Protein AF-A0A0R1H8A8-F1 (afdb_monomer_lite)

pLDDT: mean 90.73, std 5.33, range [53.62, 96.31]

Structure (mmCIF, N/CA/C/O backbone):
data_AF-A0A0R1H8A8-F1
#
_entry.id   AF-A0A0R1H8A8-F1
#
loop_
_atom_site.group_PDB
_atom_site.id
_atom_site.type_symbol
_atom_site.label_atom_id
_atom_site.label_alt_id
_atom_site.label_comp_id
_atom_site.label_asym_id
_atom_site.label_entity_id
_atom_site.label_seq_id
_atom_site.pdbx_PDB_ins_code
_atom_site.Cartn_x
_atom_site.Cartn_y
_atom_site.Cartn_z
_atom_site.occupancy
_atom_site.B_iso_or_equiv
_atom_site.auth_seq_id
_atom_site.auth_comp_id
_atom_site.auth_asym_id
_atom_site.auth_atom_id
_atom_site.pdbx_PDB_model_num
ATOM 1 N N . MET A 1 1 ? 13.473 11.401 -9.249 1.00 53.62 1 MET A N 1
ATOM 2 C CA . MET A 1 1 ? 14.025 11.407 -10.622 1.00 53.62 1 MET A CA 1
ATOM 3 C C . MET A 1 1 ? 13.082 10.612 -11.511 1.00 53.62 1 MET A C 1
ATOM 5 O O . MET A 1 1 ? 12.566 9.609 -11.024 1.00 53.62 1 MET A O 1
ATOM 9 N N . PRO A 1 2 ? 12.795 11.043 -12.748 1.00 72.94 2 PRO A N 1
ATOM 10 C CA . PRO A 1 2 ? 12.053 10.206 -13.685 1.00 72.94 2 PRO A CA 1
ATOM 11 C C . PRO A 1 2 ? 12.884 8.962 -14.028 1.00 72.94 2 PRO A C 1
ATOM 13 O O . PRO A 1 2 ? 14.109 9.036 -14.101 1.00 72.94 2 PRO A O 1
ATOM 16 N N . LEU A 1 3 ? 12.215 7.823 -14.200 1.00 79.00 3 LEU A N 1
ATOM 17 C CA . LEU A 1 3 ? 12.860 6.603 -14.682 1.00 79.00 3 LEU A CA 1
ATOM 18 C C . LEU A 1 3 ? 13.014 6.726 -16.194 1.00 79.00 3 LEU A C 1
ATOM 20 O O . LEU A 1 3 ? 12.111 7.235 -16.861 1.00 79.00 3 LEU A O 1
ATOM 24 N N . GLU A 1 4 ? 14.122 6.239 -16.746 1.00 89.38 4 GLU A N 1
ATOM 25 C CA . GLU A 1 4 ? 14.231 6.124 -18.198 1.00 89.38 4 GLU A CA 1
ATOM 26 C C . GLU A 1 4 ? 13.152 5.161 -18.730 1.00 89.38 4 GLU A C 1
ATOM 28 O O . GLU A 1 4 ? 12.837 4.169 -18.061 1.00 89.38 4 GLU A O 1
ATOM 33 N N . PRO A 1 5 ? 12.594 5.389 -19.935 1.00 87.06 5 PRO A N 1
ATOM 34 C CA . PRO A 1 5 ? 11.491 4.578 -20.460 1.00 87.06 5 PRO A CA 1
ATOM 35 C C . PRO A 1 5 ? 11.780 3.070 -20.479 1.00 87.06 5 PRO A C 1
ATOM 37 O O . PRO A 1 5 ? 10.913 2.264 -20.144 1.00 87.06 5 PRO A O 1
ATOM 40 N N . GLN A 1 6 ? 13.018 2.685 -20.806 1.00 88.50 6 GLN A N 1
ATOM 41 C CA . GLN A 1 6 ? 13.448 1.283 -20.831 1.00 88.50 6 GLN A CA 1
ATOM 42 C C . GLN A 1 6 ? 13.461 0.658 -19.427 1.00 88.50 6 GLN A C 1
ATOM 44 O O . GLN A 1 6 ? 13.040 -0.487 -19.247 1.00 88.50 6 GLN A O 1
ATOM 49 N N . GLN A 1 7 ? 13.890 1.422 -18.416 1.00 88.56 7 GLN A N 1
ATOM 50 C CA . GLN A 1 7 ? 13.885 0.981 -17.021 1.00 88.56 7 GLN A CA 1
ATOM 51 C C . GLN A 1 7 ? 12.451 0.808 -16.511 1.00 88.56 7 GLN A C 1
ATOM 53 O O . GLN A 1 7 ? 12.119 -0.230 -15.943 1.00 88.56 7 GLN A O 1
ATOM 58 N N . MET A 1 8 ? 11.573 1.779 -16.787 1.00 92.06 8 MET A N 1
ATOM 59 C CA . MET A 1 8 ? 10.151 1.696 -16.442 1.00 92.06 8 MET A CA 1
ATOM 60 C C . MET A 1 8 ? 9.490 0.463 -17.066 1.00 92.06 8 MET A C 1
ATOM 62 O O . MET A 1 8 ? 8.766 -0.267 -16.391 1.00 92.06 8 MET A O 1
ATOM 66 N N . GLN A 1 9 ? 9.747 0.200 -18.347 1.00 91.12 9 GLN A N 1
ATOM 67 C CA . GLN A 1 9 ? 9.178 -0.957 -19.031 1.00 91.12 9 GLN A CA 1
ATOM 68 C C . GLN A 1 9 ? 9.673 -2.280 -18.435 1.00 91.12 9 GLN A C 1
ATOM 70 O O . GLN A 1 9 ? 8.874 -3.194 -18.231 1.00 91.12 9 GLN A O 1
ATOM 75 N N . SER A 1 10 ? 10.958 -2.353 -18.086 1.00 91.88 10 SER A N 1
ATOM 76 C CA . SER A 1 10 ? 11.552 -3.530 -17.446 1.00 91.88 10 SER A CA 1
ATOM 77 C C . SER A 1 10 ? 10.941 -3.786 -16.063 1.00 91.88 10 SER A C 1
ATOM 79 O O . SER A 1 10 ? 10.547 -4.910 -15.756 1.00 91.88 10 SER A O 1
ATOM 81 N N . LEU A 1 11 ? 10.778 -2.736 -15.251 1.00 92.69 11 LEU A N 1
ATOM 82 C CA . LEU A 1 11 ? 10.141 -2.821 -13.934 1.00 92.69 11 LEU A CA 1
ATOM 83 C C . LEU A 1 11 ? 8.665 -3.217 -14.034 1.00 92.69 11 LEU A C 1
ATOM 85 O O . LEU A 1 11 ? 8.216 -4.079 -13.282 1.00 92.69 11 LEU A O 1
ATOM 89 N N . LYS A 1 12 ? 7.916 -2.664 -14.998 1.00 91.88 12 LYS A N 1
ATOM 90 C CA . LYS A 1 12 ? 6.532 -3.087 -15.270 1.00 91.88 12 LYS A CA 1
ATOM 91 C C . LYS A 1 12 ? 6.452 -4.578 -15.579 1.00 91.88 12 LYS A C 1
ATOM 93 O O . LYS A 1 12 ? 5.584 -5.252 -15.036 1.00 91.88 12 LYS A O 1
ATOM 98 N N . GLN A 1 13 ? 7.340 -5.099 -16.424 1.00 92.06 13 GLN A N 1
ATOM 99 C CA . GLN A 1 13 ? 7.351 -6.523 -16.771 1.00 92.06 13 GLN A CA 1
ATOM 100 C C . GLN A 1 13 ? 7.661 -7.406 -15.558 1.00 92.06 13 GLN A C 1
ATOM 102 O O . GLN A 1 13 ? 6.944 -8.374 -15.315 1.00 92.06 13 GLN A O 1
ATOM 107 N N . GLN A 1 14 ? 8.676 -7.052 -14.765 1.00 91.19 14 GLN A N 1
ATOM 108 C CA . GLN A 1 14 ? 9.004 -7.772 -13.527 1.00 91.19 14 GLN A CA 1
ATOM 109 C C . GLN A 1 14 ? 7.822 -7.769 -12.553 1.00 91.19 14 GLN A C 1
ATOM 111 O O . GLN A 1 14 ? 7.453 -8.801 -11.995 1.00 91.19 14 GLN A O 1
ATOM 116 N N . MET A 1 15 ? 7.173 -6.617 -12.401 1.00 91.19 15 MET A N 1
ATOM 117 C CA . MET A 1 15 ? 6.021 -6.453 -11.527 1.00 91.19 15 MET A CA 1
ATOM 118 C C . MET A 1 15 ? 4.794 -7.225 -12.022 1.00 91.19 15 MET A C 1
ATOM 120 O O . MET A 1 15 ? 4.081 -7.803 -11.212 1.00 91.19 15 MET A O 1
ATOM 124 N N . GLN A 1 16 ? 4.561 -7.295 -13.336 1.00 91.56 16 GLN A N 1
ATOM 125 C CA . GLN A 1 16 ? 3.509 -8.132 -13.925 1.00 91.56 16 GLN A CA 1
ATOM 126 C C . GLN A 1 16 ? 3.751 -9.620 -13.658 1.00 91.56 16 GLN A C 1
ATOM 128 O O . GLN A 1 16 ? 2.814 -10.335 -13.311 1.00 91.56 16 GLN A O 1
ATOM 133 N N . GLN A 1 17 ? 4.999 -10.082 -13.775 1.00 91.50 17 GLN A N 1
ATOM 134 C CA . GLN A 1 17 ? 5.365 -11.465 -13.462 1.00 91.50 17 GLN A CA 1
ATOM 135 C C . GLN A 1 17 ? 5.164 -11.775 -11.974 1.00 91.50 17 GLN A C 1
ATOM 137 O O . GLN A 1 17 ? 4.566 -12.794 -11.638 1.00 91.50 17 GLN A O 1
ATOM 142 N N . ALA A 1 18 ? 5.595 -10.879 -11.082 1.00 88.06 18 ALA A N 1
ATOM 143 C CA . ALA A 1 18 ? 5.380 -11.026 -9.643 1.00 88.06 18 ALA A CA 1
ATOM 144 C C . ALA A 1 18 ? 3.887 -10.982 -9.272 1.00 88.06 18 ALA A C 1
ATOM 146 O O . ALA A 1 18 ? 3.421 -11.781 -8.463 1.00 88.06 18 ALA A O 1
ATOM 147 N N . ALA A 1 19 ? 3.109 -10.099 -9.904 1.00 87.38 19 ALA A N 1
ATOM 148 C CA . ALA A 1 19 ? 1.672 -9.981 -9.674 1.00 87.38 19 ALA A CA 1
ATOM 149 C C . ALA A 1 19 ? 0.879 -11.212 -10.145 1.00 87.38 19 ALA A C 1
ATOM 151 O O . ALA A 1 19 ? -0.231 -11.431 -9.663 1.00 87.38 19 ALA A O 1
ATOM 152 N N . ALA A 1 20 ? 1.432 -12.028 -11.052 1.00 88.12 20 ALA A N 1
ATOM 153 C CA . ALA A 1 20 ? 0.806 -13.278 -11.479 1.00 88.12 20 ALA A CA 1
ATOM 154 C C . ALA A 1 20 ? 0.779 -14.336 -10.362 1.00 88.12 20 ALA A C 1
ATOM 156 O O . ALA A 1 20 ? -0.133 -15.160 -10.328 1.00 88.12 20 ALA A O 1
ATOM 157 N N . THR A 1 21 ? 1.753 -14.314 -9.447 1.00 89.19 21 THR A N 1
ATOM 158 C CA . THR A 1 21 ? 1.829 -15.244 -8.307 1.00 89.19 21 THR A CA 1
ATOM 159 C C . THR A 1 21 ? 1.375 -14.608 -6.997 1.00 89.19 21 THR A C 1
ATOM 161 O O . THR A 1 21 ? 0.799 -15.292 -6.155 1.00 89.19 21 THR A O 1
ATOM 164 N N . ASN A 1 22 ? 1.597 -13.304 -6.824 1.00 90.25 22 ASN A N 1
ATOM 165 C CA . ASN A 1 22 ? 1.214 -12.546 -5.639 1.00 90.25 22 ASN A CA 1
ATOM 166 C C . ASN A 1 22 ? 0.573 -11.207 -6.055 1.00 90.25 22 ASN A C 1
ATOM 168 O O . ASN A 1 22 ? 1.266 -10.188 -6.155 1.00 90.25 22 ASN A O 1
ATOM 172 N N . PRO A 1 23 ? -0.739 -11.195 -6.350 1.00 92.31 23 PRO A N 1
ATOM 173 C CA . PRO A 1 23 ? -1.409 -10.027 -6.902 1.00 92.31 23 PRO A CA 1
ATOM 174 C C . PRO A 1 23 ? -1.428 -8.863 -5.914 1.00 92.31 23 PRO A C 1
ATOM 176 O O . PRO A 1 23 ? -1.572 -9.038 -4.703 1.00 92.31 23 PRO A O 1
ATOM 179 N N . LEU A 1 24 ? -1.336 -7.656 -6.466 1.00 93.88 24 LEU A N 1
ATOM 180 C CA . LEU A 1 24 ? -1.546 -6.423 -5.721 1.00 93.88 24 LEU A CA 1
ATOM 181 C C . LEU A 1 24 ? -3.037 -6.128 -5.586 1.00 93.88 24 LEU A C 1
ATOM 183 O O . LEU A 1 24 ? -3.829 -6.396 -6.497 1.00 93.88 24 LEU A O 1
ATOM 187 N N . LEU A 1 25 ? -3.399 -5.556 -4.446 1.00 95.69 25 LEU A N 1
ATOM 188 C CA . LEU A 1 25 ? -4.761 -5.249 -4.050 1.00 95.69 25 LEU A CA 1
ATOM 189 C C . LEU A 1 25 ? -4.829 -3.914 -3.302 1.00 95.69 25 LEU A C 1
ATOM 191 O O . LEU A 1 25 ? -3.854 -3.468 -2.695 1.00 95.69 25 LEU A O 1
ATOM 195 N N . ILE A 1 26 ? -6.004 -3.289 -3.336 1.00 96.31 26 ILE A N 1
ATOM 196 C CA . ILE A 1 26 ? -6.385 -2.226 -2.403 1.00 96.31 26 ILE A CA 1
ATOM 197 C C . ILE A 1 26 ? -7.252 -2.865 -1.328 1.00 96.31 26 ILE A C 1
ATOM 199 O O . ILE A 1 26 ? -8.22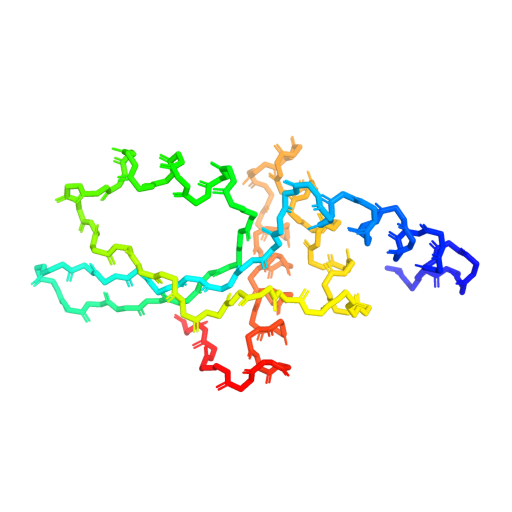8 -3.548 -1.648 1.00 96.31 26 ILE A O 1
ATOM 203 N N . TYR A 1 27 ? -6.938 -2.613 -0.063 1.00 95.38 27 TYR A N 1
ATOM 204 C CA . TYR A 1 27 ? -7.774 -3.003 1.065 1.00 95.38 27 TYR A CA 1
ATOM 205 C C . TYR A 1 27 ? -8.237 -1.782 1.854 1.00 95.38 27 TYR A C 1
ATOM 207 O O . TYR A 1 27 ? -7.566 -0.753 1.914 1.00 95.38 27 TYR A O 1
ATOM 215 N N . ARG A 1 28 ? -9.402 -1.922 2.477 1.00 95.06 28 ARG A N 1
ATOM 216 C CA . ARG A 1 28 ? -9.956 -0.988 3.449 1.00 95.06 28 ARG A CA 1
ATOM 217 C C . ARG A 1 28 ? -9.672 -1.513 4.849 1.00 95.06 28 ARG A C 1
ATOM 219 O O . ARG A 1 28 ? -9.983 -2.666 5.139 1.00 95.06 28 ARG A O 1
ATOM 226 N N . ALA A 1 29 ? -9.129 -0.668 5.713 1.00 93.75 29 ALA A N 1
ATOM 227 C CA . ALA A 1 29 ? -9.018 -0.927 7.141 1.00 93.75 29 ALA A CA 1
ATOM 228 C C . ALA A 1 29 ? -10.026 -0.053 7.881 1.00 93.75 29 ALA A C 1
ATOM 230 O O . ALA A 1 29 ? -10.064 1.151 7.646 1.00 93.75 29 ALA A O 1
ATOM 231 N N . VAL A 1 30 ? -10.831 -0.643 8.763 1.00 93.44 30 VAL A N 1
ATOM 232 C CA . VAL A 1 30 ? -11.800 0.083 9.596 1.00 93.44 30 VAL A CA 1
ATOM 233 C C . VAL A 1 30 ? -11.515 -0.206 11.061 1.00 93.44 30 VAL A C 1
ATOM 235 O O . VAL A 1 30 ? -11.536 -1.364 11.474 1.00 93.44 30 VAL A O 1
ATOM 238 N N . GLN A 1 31 ? -11.268 0.829 11.858 1.00 92.50 31 GLN A N 1
ATOM 239 C CA . GLN A 1 31 ? -11.107 0.698 13.301 1.00 92.50 31 GLN A CA 1
ATOM 240 C C . GLN A 1 31 ? -12.492 0.652 13.970 1.00 92.50 31 GLN A C 1
ATOM 242 O O . GLN A 1 31 ? -13.205 1.657 13.942 1.00 92.50 31 GLN A O 1
ATOM 247 N N . PRO A 1 32 ? -12.898 -0.455 14.625 1.00 87.00 32 PRO A N 1
ATOM 248 C CA . PRO A 1 32 ? -14.268 -0.608 15.124 1.00 87.00 32 PRO A CA 1
ATOM 249 C C . PRO A 1 32 ? -14.661 0.428 16.183 1.00 87.00 32 PRO A C 1
ATOM 251 O O . PRO A 1 32 ? -15.821 0.815 16.271 1.00 87.00 32 PRO A O 1
ATOM 254 N N . LYS A 1 33 ? -13.690 0.888 16.986 1.00 87.19 33 LYS A N 1
ATOM 255 C CA . LYS A 1 33 ? -13.929 1.814 18.104 1.00 87.19 33 LYS A CA 1
ATOM 256 C C . LYS A 1 33 ? -14.171 3.257 17.660 1.00 87.19 33 LYS A C 1
ATOM 258 O O . LYS A 1 33 ? -14.988 3.938 18.264 1.00 87.19 33 LYS A O 1
ATOM 263 N N . THR A 1 34 ? -13.439 3.728 16.653 1.00 87.44 34 THR A N 1
ATOM 264 C CA . THR A 1 34 ? -13.478 5.130 16.198 1.00 87.44 34 THR A CA 1
ATOM 265 C C . THR A 1 34 ? -14.228 5.297 14.881 1.00 87.44 34 THR A C 1
ATOM 267 O O . THR A 1 34 ? -14.450 6.424 14.454 1.00 87.44 34 THR A O 1
ATOM 270 N N . GLN A 1 35 ? -14.583 4.188 14.218 1.00 85.31 35 GLN A N 1
ATOM 271 C CA . GLN A 1 35 ? -15.079 4.147 12.839 1.00 85.31 35 GLN A CA 1
ATOM 272 C C . GLN A 1 35 ? -14.153 4.838 11.825 1.00 85.31 35 GLN A C 1
ATOM 274 O O . GLN A 1 35 ? -14.557 5.118 10.697 1.00 85.31 35 GLN A O 1
ATOM 279 N N . GLN A 1 36 ? -12.892 5.083 12.195 1.00 87.94 36 GLN A N 1
ATOM 280 C CA . GLN A 1 36 ? -11.899 5.594 11.263 1.00 87.94 36 GLN A CA 1
ATOM 281 C C . GLN A 1 36 ? -11.611 4.529 10.216 1.00 87.94 36 GLN A C 1
ATOM 283 O O . GLN A 1 36 ? -11.400 3.358 10.544 1.00 87.94 36 GLN A O 1
ATOM 288 N N . GLN A 1 37 ? -11.604 4.951 8.957 1.00 90.94 37 GLN A N 1
ATOM 289 C CA . GLN A 1 37 ? -11.297 4.090 7.831 1.00 90.94 37 GLN A CA 1
ATOM 290 C C . GLN A 1 37 ? -10.201 4.698 6.971 1.00 90.94 37 GLN A C 1
ATOM 292 O O . GLN A 1 37 ? -10.137 5.915 6.806 1.00 90.94 37 GLN A O 1
ATOM 297 N N . PHE A 1 38 ? -9.371 3.838 6.403 1.00 91.94 38 PHE A N 1
ATOM 298 C CA . PHE A 1 38 ? -8.360 4.223 5.431 1.00 91.94 38 PHE A CA 1
ATOM 299 C C . PHE A 1 38 ? -8.191 3.121 4.387 1.00 91.94 38 PHE A C 1
ATOM 301 O O . PHE A 1 38 ? -8.510 1.952 4.634 1.00 91.94 38 PHE A O 1
ATOM 308 N N . TYR A 1 39 ? -7.694 3.503 3.215 1.00 94.38 39 TYR A N 1
ATOM 309 C CA . TYR A 1 39 ? -7.382 2.579 2.132 1.00 94.38 39 TYR A CA 1
ATOM 310 C C . TYR A 1 39 ? -5.872 2.437 1.990 1.00 94.38 39 TYR A C 1
ATOM 312 O O . TYR A 1 39 ? -5.121 3.403 2.111 1.00 94.38 39 TYR A O 1
ATOM 320 N N . GLN A 1 40 ? -5.406 1.226 1.734 1.00 93.75 40 GLN A N 1
ATOM 321 C CA . GLN A 1 40 ? -3.989 0.937 1.543 1.00 93.75 40 GLN A CA 1
ATOM 322 C C . GLN A 1 40 ? -3.802 -0.042 0.397 1.00 93.75 40 GLN A C 1
ATOM 324 O O . GLN A 1 40 ? -4.721 -0.769 0.019 1.00 93.75 40 GLN A O 1
ATOM 329 N N . VAL A 1 41 ? -2.591 -0.037 -0.146 1.00 94.31 41 VAL A N 1
ATOM 330 C CA . VAL A 1 41 ? -2.161 -0.937 -1.210 1.00 94.31 41 VAL A CA 1
ATOM 331 C C . VAL A 1 41 ? -1.235 -1.977 -0.588 1.00 94.31 41 VAL A C 1
ATOM 333 O O . VAL A 1 41 ? -0.380 -1.643 0.230 1.00 94.31 41 VAL A O 1
ATOM 336 N N . ALA A 1 42 ? -1.427 -3.242 -0.937 1.00 93.25 42 ALA A N 1
ATOM 337 C CA . ALA A 1 42 ? -0.560 -4.337 -0.520 1.00 93.25 42 ALA A CA 1
ATOM 338 C C . ALA A 1 42 ? -0.602 -5.458 -1.558 1.00 93.25 42 ALA A C 1
ATOM 340 O O . ALA A 1 42 ? -1.479 -5.486 -2.418 1.00 93.25 42 ALA A O 1
ATOM 341 N N . ASN A 1 43 ? 0.328 -6.403 -1.470 1.00 92.88 43 ASN A N 1
ATOM 342 C CA . ASN A 1 43 ? 0.176 -7.694 -2.138 1.00 92.88 43 ASN A CA 1
ATOM 343 C C . ASN A 1 43 ? -0.615 -8.675 -1.251 1.00 92.88 43 ASN A C 1
ATOM 345 O O . ASN A 1 43 ? -0.778 -8.431 -0.051 1.00 92.88 43 ASN A O 1
ATOM 349 N N . GLN A 1 44 ? -1.107 -9.769 -1.837 1.00 92.38 44 GLN A N 1
ATOM 350 C CA . GLN A 1 44 ? -1.908 -10.786 -1.143 1.00 92.38 44 GLN A CA 1
ATOM 351 C C . GLN A 1 44 ? -1.219 -11.298 0.132 1.00 92.38 44 GLN A C 1
ATOM 353 O O . GLN A 1 44 ? -1.821 -11.276 1.203 1.00 92.38 44 GLN A O 1
ATOM 358 N N . GLN A 1 45 ? 0.058 -11.680 0.046 1.00 91.88 45 GLN A N 1
ATOM 359 C CA . GLN A 1 45 ? 0.804 -12.207 1.199 1.00 91.88 45 GLN A CA 1
ATOM 360 C C . GLN A 1 45 ? 0.907 -11.187 2.346 1.00 91.88 45 GLN A C 1
ATOM 362 O O . GLN A 1 45 ? 0.718 -11.518 3.518 1.00 91.88 45 GLN A O 1
ATOM 367 N N . ARG A 1 46 ? 1.184 -9.919 2.020 1.00 90.94 46 ARG A N 1
ATOM 368 C CA . ARG A 1 46 ? 1.261 -8.834 3.004 1.00 90.94 46 ARG A CA 1
ATOM 369 C C . ARG A 1 46 ? -0.107 -8.557 3.621 1.00 90.94 46 ARG A C 1
ATOM 371 O O . ARG A 1 46 ? -0.176 -8.317 4.823 1.00 90.94 46 ARG A O 1
ATOM 378 N N . PHE A 1 47 ? -1.181 -8.601 2.835 1.00 94.25 47 PHE A N 1
ATOM 379 C CA . PHE A 1 47 ? -2.541 -8.430 3.341 1.00 94.25 47 PHE A CA 1
ATOM 380 C C . PHE A 1 47 ? -2.907 -9.512 4.365 1.00 94.25 47 PHE A C 1
ATOM 382 O O . PHE A 1 47 ? -3.380 -9.181 5.449 1.00 94.25 47 PHE A O 1
ATOM 389 N N . GLU A 1 48 ? -2.619 -10.780 4.071 1.00 93.19 48 GLU A N 1
ATOM 390 C CA . GLU A 1 48 ? -2.873 -11.900 4.987 1.00 93.19 48 G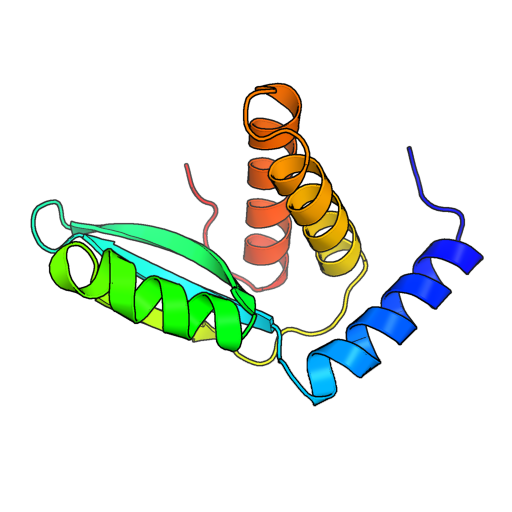LU A CA 1
ATOM 391 C C . GLU A 1 48 ? -2.106 -11.742 6.303 1.00 93.19 48 GLU A C 1
ATOM 393 O O . GLU A 1 48 ? -2.676 -11.896 7.385 1.00 93.19 48 GLU A O 1
ATOM 398 N N . HIS A 1 49 ? -0.834 -11.348 6.223 1.00 93.44 49 HIS A N 1
ATOM 399 C CA . HIS A 1 49 ? -0.026 -11.070 7.406 1.00 93.44 49 HIS A CA 1
ATOM 400 C C . HIS A 1 49 ? -0.589 -9.897 8.229 1.00 93.44 49 HIS A C 1
ATOM 402 O O . HIS A 1 49 ? -0.717 -9.993 9.450 1.00 93.44 49 HIS A O 1
ATOM 408 N N . LEU A 1 50 ? -0.996 -8.803 7.577 1.00 91.69 50 LEU A N 1
ATOM 409 C CA . LEU A 1 50 ? -1.626 -7.663 8.252 1.00 91.69 50 LEU A CA 1
ATOM 410 C C . LEU A 1 50 ? -2.968 -8.039 8.882 1.00 91.69 50 LEU A C 1
ATOM 412 O O . LEU A 1 50 ? -3.279 -7.559 9.968 1.00 91.69 50 LEU A O 1
ATOM 416 N N . GLN A 1 51 ? -3.742 -8.917 8.248 1.00 92.94 51 GLN A N 1
ATOM 417 C CA . GLN A 1 51 ? -4.992 -9.422 8.803 1.00 92.94 51 GLN A CA 1
ATOM 418 C C . GLN A 1 51 ? -4.762 -10.217 10.091 1.00 92.94 51 GLN A C 1
ATOM 420 O O . GLN A 1 51 ? -5.538 -10.078 11.035 1.00 92.94 51 GLN A O 1
ATOM 425 N N . GLN A 1 52 ? -3.676 -10.985 10.173 1.00 92.31 52 GLN A N 1
ATOM 426 C CA . GLN A 1 52 ? -3.299 -11.697 11.396 1.00 92.31 52 GLN A CA 1
ATOM 427 C C . GLN A 1 52 ? -2.816 -10.746 12.498 1.00 92.31 52 GLN A C 1
ATOM 429 O O . GLN A 1 52 ? -3.230 -10.883 13.648 1.00 92.31 52 GLN A O 1
ATOM 434 N N . LEU A 1 53 ? -1.975 -9.764 12.155 1.00 91.12 53 LEU A N 1
ATOM 435 C CA . LEU A 1 53 ? -1.395 -8.833 13.129 1.00 91.12 53 LEU A CA 1
ATOM 436 C C . LEU A 1 53 ? -2.401 -7.806 13.657 1.00 91.12 53 LEU A C 1
ATOM 438 O O . LEU A 1 53 ? -2.431 -7.508 14.848 1.00 91.12 53 LEU A O 1
ATOM 442 N N . LEU A 1 54 ? -3.212 -7.243 12.763 1.00 90.19 54 LEU A N 1
ATOM 443 C CA . LEU A 1 54 ? -4.079 -6.102 13.047 1.00 90.19 54 LEU A CA 1
ATOM 444 C C . LEU A 1 54 ? -5.554 -6.485 13.167 1.00 90.19 54 LEU A C 1
ATOM 446 O O . LEU A 1 54 ? -6.354 -5.633 13.544 1.00 90.19 54 LEU A O 1
ATOM 450 N N . GLY A 1 55 ? -5.931 -7.739 12.897 1.00 85.12 55 GLY A N 1
ATOM 451 C CA . GLY A 1 55 ? -7.329 -8.186 12.859 1.00 85.12 55 GLY A CA 1
ATOM 452 C C . GLY A 1 55 ? -8.112 -7.988 14.162 1.00 85.12 55 GLY A C 1
ATOM 453 O O . GLY A 1 55 ? -9.338 -7.936 14.140 1.00 85.12 55 GLY A O 1
ATOM 454 N N . GLN A 1 56 ? -7.424 -7.824 15.299 1.00 86.88 56 GLN A N 1
ATOM 455 C CA . GLN A 1 56 ? -8.064 -7.486 16.578 1.00 86.88 56 GLN A CA 1
ATOM 456 C C . GLN A 1 56 ? -8.376 -5.989 16.731 1.00 86.88 56 GLN A C 1
ATOM 458 O O . GLN A 1 56 ? -9.248 -5.609 17.511 1.00 86.88 56 GLN A O 1
ATOM 463 N N . GLN A 1 57 ? -7.652 -5.126 16.016 1.00 89.75 57 GLN A N 1
ATOM 464 C CA . GLN A 1 57 ? -7.765 -3.667 16.102 1.00 89.75 57 GLN A CA 1
ATOM 465 C C . GLN A 1 57 ? -8.503 -3.068 14.902 1.00 89.75 57 GLN A C 1
ATOM 467 O O . GLN A 1 57 ? -9.140 -2.023 15.039 1.00 89.75 57 GLN A O 1
ATOM 472 N N . TYR A 1 58 ? -8.432 -3.733 13.750 1.00 91.94 58 TYR A N 1
ATOM 473 C CA . TYR A 1 58 ? -8.989 -3.287 12.484 1.00 91.94 58 TYR A CA 1
ATOM 474 C C . TYR A 1 58 ? -9.736 -4.421 11.791 1.00 91.94 58 TYR A C 1
ATOM 476 O O . TYR A 1 58 ? -9.258 -5.549 11.702 1.00 91.94 58 TYR A O 1
ATOM 484 N N . THR A 1 59 ? -10.890 -4.095 11.219 1.00 93.31 59 THR A N 1
ATOM 485 C CA . THR A 1 59 ? -11.531 -4.930 10.204 1.00 93.31 59 THR A CA 1
ATOM 486 C C . THR A 1 59 ? -10.903 -4.605 8.856 1.00 93.31 59 THR A C 1
ATOM 488 O O . THR A 1 59 ? -11.065 -3.498 8.340 1.00 93.31 59 THR A O 1
ATOM 491 N N . LEU A 1 60 ? -10.159 -5.563 8.311 1.00 94.31 60 LEU A N 1
ATOM 492 C CA . LEU A 1 60 ? -9.479 -5.457 7.025 1.00 94.31 60 LEU A CA 1
ATOM 493 C C . LEU A 1 60 ? -10.319 -6.151 5.949 1.00 94.31 60 LEU A C 1
ATOM 495 O O . LEU A 1 60 ? -10.761 -7.283 6.130 1.00 94.31 60 LEU A O 1
ATOM 499 N N . THR A 1 61 ? -10.581 -5.471 4.836 1.00 94.50 61 THR A N 1
ATOM 500 C CA . THR A 1 61 ? -11.387 -6.012 3.732 1.00 94.50 61 THR A CA 1
ATOM 501 C C . THR A 1 61 ? -10.763 -5.639 2.400 1.00 94.50 61 THR A C 1
ATOM 503 O O . THR A 1 61 ? -10.472 -4.469 2.164 1.00 94.50 61 THR A O 1
ATOM 506 N N . ILE A 1 62 ? -10.589 -6.613 1.510 1.00 95.75 62 ILE A N 1
ATOM 507 C CA . ILE A 1 62 ? -10.129 -6.365 0.142 1.00 95.75 62 ILE A CA 1
ATOM 508 C C . ILE A 1 62 ? -11.202 -5.545 -0.584 1.00 95.75 62 ILE A C 1
ATOM 510 O O . ILE A 1 62 ? -12.358 -5.953 -0.662 1.00 95.75 62 ILE A O 1
ATOM 514 N N . ALA A 1 63 ? -10.819 -4.376 -1.090 1.00 95.00 63 ALA A N 1
ATOM 515 C CA . ALA A 1 63 ? -11.699 -3.466 -1.816 1.00 95.00 63 ALA A CA 1
ATOM 516 C C . ALA A 1 63 ? -11.520 -3.580 -3.339 1.00 95.00 63 ALA A C 1
ATOM 518 O O . ALA A 1 63 ? -12.480 -3.388 -4.082 1.00 95.00 63 ALA A O 1
ATOM 519 N N . LYS A 1 64 ? -10.310 -3.909 -3.814 1.00 94.25 64 LYS A N 1
ATOM 520 C CA . LYS A 1 64 ? -10.033 -4.175 -5.234 1.00 94.25 64 LYS A CA 1
ATOM 521 C C . LYS A 1 64 ? -8.868 -5.141 -5.409 1.00 94.25 64 LYS A C 1
ATOM 523 O O . LYS A 1 64 ? -7.804 -4.909 -4.849 1.00 94.25 64 LYS A O 1
ATOM 528 N N . GLN A 1 65 ? -9.055 -6.161 -6.245 1.00 91.88 65 GLN A N 1
ATOM 529 C CA . GLN A 1 65 ? -8.024 -7.111 -6.663 1.00 91.88 65 GLN A CA 1
ATOM 530 C C . GLN A 1 65 ? -8.440 -7.774 -7.991 1.00 91.88 65 GLN A C 1
ATOM 532 O O . GLN A 1 65 ? -9.615 -8.116 -8.131 1.00 91.88 65 GLN A O 1
ATOM 537 N N . PRO A 1 66 ? -7.517 -7.990 -8.946 1.00 90.19 66 PRO A N 1
ATOM 538 C CA . PRO A 1 66 ? -6.131 -7.517 -8.958 1.00 90.19 66 PRO A CA 1
ATOM 539 C C . PRO A 1 66 ? -6.021 -6.036 -9.363 1.00 90.19 66 PRO A C 1
ATOM 541 O O . PRO A 1 66 ? -6.892 -5.491 -10.045 1.00 90.19 66 PRO A O 1
ATOM 544 N N . LEU A 1 67 ? -4.931 -5.377 -8.967 1.00 92.81 67 LEU A N 1
ATOM 545 C CA . LEU A 1 67 ? -4.554 -4.071 -9.512 1.00 92.81 67 LEU A CA 1
ATOM 546 C C . LEU A 1 67 ? -3.820 -4.226 -10.845 1.00 92.81 67 LEU A C 1
ATOM 548 O O . LEU A 1 67 ? -2.952 -5.085 -10.998 1.00 92.81 67 LEU A O 1
ATOM 552 N N . ALA A 1 68 ? -4.151 -3.361 -11.804 1.00 91.06 68 ALA A N 1
ATOM 553 C CA . ALA A 1 68 ? -3.418 -3.271 -13.059 1.00 91.06 68 ALA A CA 1
ATOM 554 C C . ALA A 1 68 ? -2.029 -2.664 -12.815 1.00 91.06 68 ALA A C 1
ATOM 556 O O . ALA A 1 68 ? -1.900 -1.674 -12.097 1.00 91.06 68 ALA A O 1
ATOM 557 N N . VAL A 1 69 ? -0.994 -3.227 -13.442 1.00 91.25 69 VAL A N 1
ATOM 558 C CA . VAL A 1 69 ? 0.375 -2.708 -13.327 1.00 91.25 69 VAL A CA 1
ATOM 559 C C . VAL A 1 69 ? 0.533 -1.451 -14.184 1.00 91.25 69 VAL A C 1
ATOM 561 O O . VAL A 1 69 ? 0.751 -1.526 -15.395 1.00 91.25 69 VAL A O 1
ATOM 564 N N . THR A 1 70 ? 0.419 -0.291 -13.542 1.00 93.38 70 THR A N 1
ATOM 565 C CA . THR A 1 70 ? 0.614 1.041 -14.132 1.00 93.38 70 THR A CA 1
ATOM 566 C C . THR A 1 70 ? 1.961 1.642 -13.717 1.00 93.38 70 THR A C 1
ATOM 568 O O . THR A 1 70 ? 2.662 1.104 -12.863 1.00 93.38 70 THR A O 1
ATOM 571 N N . GLU A 1 71 ? 2.352 2.773 -14.313 1.00 93.31 71 GLU A N 1
ATOM 572 C CA . GLU A 1 71 ? 3.553 3.516 -13.876 1.00 93.31 71 GLU A CA 1
ATOM 573 C C . GLU A 1 71 ? 3.430 3.978 -12.431 1.00 93.31 71 GLU A C 1
ATOM 575 O O . GLU A 1 71 ? 4.387 3.890 -11.667 1.00 93.31 71 GLU A O 1
ATOM 580 N N . THR A 1 72 ? 2.233 4.428 -12.049 1.00 94.06 72 THR A N 1
ATOM 581 C CA . THR A 1 72 ? 1.908 4.818 -10.679 1.00 94.06 72 THR A CA 1
ATOM 582 C C . THR A 1 72 ? 2.186 3.669 -9.713 1.00 94.06 72 THR A C 1
ATOM 584 O O . THR A 1 72 ? 2.811 3.886 -8.676 1.00 94.06 72 THR A O 1
ATOM 587 N N . LEU A 1 73 ? 1.789 2.444 -10.072 1.00 93.12 73 LEU A N 1
ATOM 588 C CA . LEU A 1 73 ? 2.011 1.269 -9.234 1.00 93.12 73 LEU A CA 1
ATOM 589 C C . LEU A 1 73 ? 3.501 0.903 -9.128 1.00 93.12 73 LEU A C 1
ATOM 591 O O . LEU A 1 73 ? 3.961 0.565 -8.041 1.00 93.12 73 LEU A O 1
ATOM 595 N N . VAL A 1 74 ? 4.271 1.042 -10.214 1.00 93.44 74 VAL A N 1
ATOM 596 C CA . VAL A 1 74 ? 5.734 0.850 -10.188 1.00 93.44 74 VAL A CA 1
ATOM 597 C C . VAL A 1 74 ? 6.406 1.866 -9.264 1.00 93.44 74 VAL A C 1
ATOM 599 O O . VAL A 1 74 ? 7.217 1.485 -8.422 1.00 93.44 74 VAL A O 1
ATOM 602 N N . TYR A 1 75 ? 6.054 3.151 -9.370 1.00 94.00 75 TYR A N 1
ATOM 603 C CA . TYR A 1 75 ? 6.594 4.175 -8.473 1.00 94.00 75 TYR A CA 1
ATOM 604 C C . TYR A 1 75 ? 6.219 3.918 -7.015 1.00 94.00 75 TYR A C 1
ATOM 606 O O . TYR A 1 75 ? 7.067 4.059 -6.137 1.00 94.00 75 TYR A O 1
ATOM 614 N N . TRP A 1 76 ? 4.976 3.507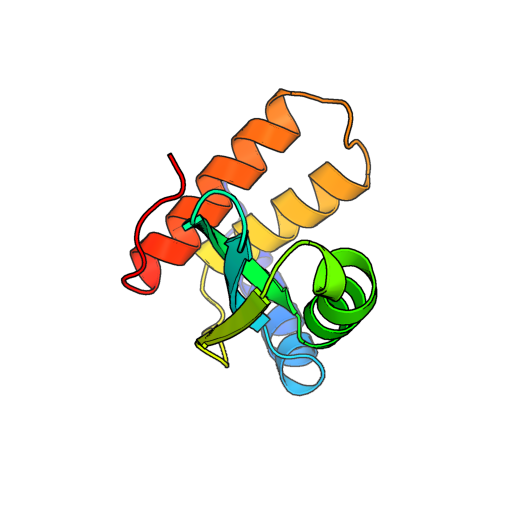 -6.757 1.00 94.75 76 TRP A N 1
ATOM 615 C CA . TRP A 1 76 ? 4.533 3.118 -5.423 1.00 94.75 76 TRP A CA 1
ATOM 616 C C . TRP A 1 76 ? 5.366 1.960 -4.859 1.00 94.75 76 TRP A C 1
ATOM 618 O O . TRP A 1 76 ? 5.833 2.062 -3.728 1.00 94.75 76 TRP A O 1
ATOM 628 N N . ALA A 1 77 ? 5.632 0.915 -5.648 1.00 91.56 77 ALA A N 1
ATOM 629 C CA . ALA A 1 77 ? 6.453 -0.214 -5.213 1.00 91.56 77 ALA A CA 1
ATOM 630 C C . ALA A 1 77 ? 7.897 0.212 -4.889 1.00 91.56 77 ALA A C 1
ATOM 632 O O . ALA A 1 77 ? 8.457 -0.209 -3.881 1.00 91.56 77 ALA A O 1
ATOM 633 N N . LEU A 1 78 ? 8.487 1.110 -5.687 1.00 91.69 78 LEU A N 1
ATOM 634 C CA . LEU A 1 78 ? 9.814 1.664 -5.393 1.00 91.69 78 LEU A CA 1
ATOM 635 C C . LEU A 1 78 ? 9.832 2.472 -4.088 1.00 91.69 78 LEU A C 1
ATOM 637 O O . LEU A 1 78 ? 10.778 2.361 -3.311 1.00 91.69 78 LEU A O 1
ATOM 641 N N . ALA A 1 79 ? 8.788 3.261 -3.825 1.00 91.81 79 ALA A N 1
ATOM 642 C CA . ALA A 1 79 ? 8.667 4.001 -2.572 1.00 91.81 79 ALA A CA 1
ATOM 643 C C . ALA A 1 79 ? 8.409 3.084 -1.369 1.00 91.81 79 ALA A C 1
ATOM 645 O O . ALA A 1 79 ? 8.924 3.346 -0.287 1.00 91.81 79 ALA A O 1
ATOM 646 N N . GLU A 1 80 ? 7.658 1.994 -1.550 1.00 90.69 80 GLU A N 1
ATOM 647 C CA . GLU A 1 80 ? 7.471 0.960 -0.529 1.00 90.69 80 GLU A CA 1
ATOM 648 C C . GLU A 1 80 ? 8.811 0.317 -0.147 1.00 90.69 80 GLU A C 1
ATOM 650 O O . GLU A 1 80 ? 9.119 0.194 1.038 1.00 90.69 80 GLU A O 1
ATOM 655 N N . MET A 1 81 ? 9.634 -0.037 -1.140 1.00 88.62 81 MET A N 1
ATOM 656 C CA . MET A 1 81 ? 10.973 -0.592 -0.917 1.00 88.62 81 MET A CA 1
ATOM 657 C C . MET A 1 81 ? 11.896 0.404 -0.208 1.00 88.62 81 MET A C 1
ATOM 659 O O . MET A 1 81 ? 12.568 0.033 0.750 1.00 88.62 81 MET A O 1
ATOM 663 N N . ALA A 1 82 ? 11.900 1.669 -0.635 1.00 88.94 82 ALA A N 1
ATOM 664 C CA . ALA A 1 82 ? 12.710 2.711 -0.005 1.00 88.94 82 ALA A CA 1
ATOM 665 C C . ALA A 1 82 ? 12.289 2.980 1.451 1.00 88.94 82 ALA A C 1
ATOM 667 O O . ALA A 1 82 ? 13.140 3.194 2.312 1.00 88.94 82 ALA A O 1
ATOM 668 N N . LEU A 1 83 ? 10.984 2.931 1.739 1.00 89.44 83 LEU A N 1
ATOM 669 C CA . LEU A 1 83 ? 10.463 3.052 3.098 1.00 89.44 83 LEU A CA 1
ATOM 670 C C . LEU A 1 83 ? 10.815 1.835 3.964 1.00 89.44 83 LEU A C 1
ATOM 672 O O . LEU A 1 83 ? 11.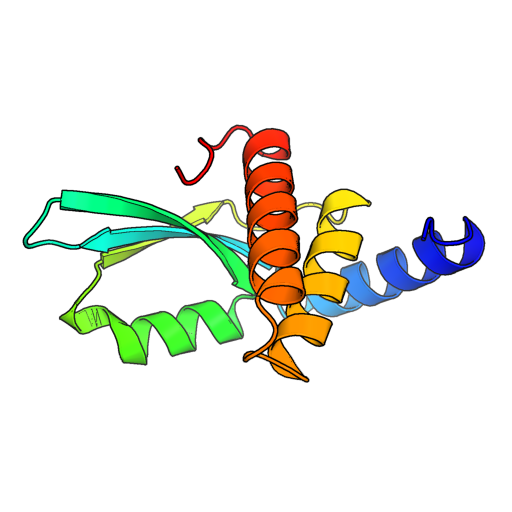026 1.989 5.161 1.00 89.44 83 LEU A O 1
ATOM 676 N N . HIS A 1 84 ? 10.865 0.633 3.385 1.00 86.44 84 HIS A N 1
ATOM 677 C CA . HIS A 1 84 ? 11.303 -0.564 4.105 1.00 86.44 84 HIS A CA 1
ATOM 678 C C . HIS A 1 84 ? 12.779 -0.459 4.506 1.00 86.44 84 HIS A C 1
ATOM 680 O O . HIS A 1 84 ? 13.124 -0.801 5.633 1.00 86.44 84 HIS A O 1
ATOM 686 N N . ASP A 1 85 ? 13.629 0.020 3.594 1.00 87.19 85 ASP A N 1
ATOM 687 C CA . ASP A 1 85 ? 15.071 0.173 3.821 1.00 87.19 85 ASP A CA 1
ATOM 688 C C . ASP A 1 85 ? 15.376 1.213 4.913 1.00 87.19 85 ASP A C 1
ATOM 690 O O . ASP A 1 85 ? 16.170 0.955 5.817 1.00 87.19 85 ASP A O 1
ATOM 694 N N . ASP A 1 86 ? 14.683 2.359 4.888 1.00 86.00 86 ASP A N 1
ATOM 695 C CA . ASP A 1 86 ? 14.827 3.404 5.905 1.00 86.00 86 ASP A CA 1
ATOM 696 C C . ASP A 1 86 ? 13.470 3.990 6.344 1.00 86.00 86 ASP A C 1
ATOM 698 O O . ASP A 1 86 ? 13.039 5.051 5.866 1.00 86.00 86 ASP A O 1
ATOM 702 N N . PRO A 1 87 ? 12.784 3.335 7.300 1.00 84.81 87 PRO A N 1
ATOM 703 C CA . PRO A 1 87 ? 11.449 3.737 7.738 1.00 84.81 87 PRO A CA 1
ATOM 704 C C . PRO A 1 87 ? 11.448 5.022 8.571 1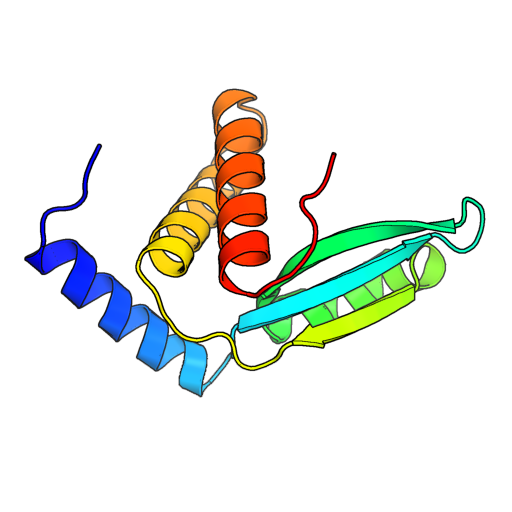.00 84.81 87 PRO A C 1
ATOM 706 O O . PRO A 1 87 ? 10.383 5.580 8.840 1.00 84.81 87 PRO A O 1
ATOM 709 N N . THR A 1 88 ? 12.617 5.499 9.008 1.00 88.19 88 THR A N 1
ATOM 710 C CA . THR A 1 88 ? 12.731 6.645 9.923 1.00 88.19 88 THR A CA 1
ATOM 711 C C . THR A 1 88 ? 12.775 7.987 9.202 1.00 88.19 88 THR A C 1
ATOM 713 O O . THR A 1 88 ? 12.522 9.018 9.826 1.00 88.19 88 THR A O 1
ATOM 716 N N . LYS A 1 89 ? 13.042 7.991 7.889 1.00 88.25 89 LYS A N 1
ATOM 717 C CA . LYS A 1 89 ? 13.102 9.209 7.076 1.00 88.25 89 LYS A CA 1
ATOM 718 C C . LYS A 1 89 ? 11.697 9.759 6.792 1.00 88.25 89 LYS A C 1
ATOM 720 O O . LYS A 1 89 ? 10.941 9.135 6.041 1.00 88.25 89 LYS A O 1
ATOM 725 N N . PRO A 1 90 ? 11.353 10.966 7.285 1.00 89.12 90 PRO A N 1
ATOM 726 C CA . PRO A 1 90 ? 10.041 11.576 7.045 1.00 89.12 90 PRO A CA 1
ATOM 727 C C . PRO A 1 90 ? 9.738 11.781 5.556 1.00 89.12 90 PRO A C 1
ATOM 729 O O . PRO A 1 90 ? 8.595 11.661 5.125 1.00 89.12 90 PRO A O 1
ATOM 732 N N . GLU A 1 91 ? 10.769 12.044 4.753 1.00 89.62 91 GLU A N 1
ATOM 733 C CA . GLU A 1 91 ? 10.645 12.215 3.304 1.00 89.62 91 GLU A CA 1
ATOM 734 C C . GLU A 1 91 ? 10.158 10.935 2.614 1.00 89.62 91 GLU A C 1
ATOM 736 O O . GLU A 1 91 ? 9.301 11.007 1.735 1.00 89.62 91 GLU A O 1
ATOM 741 N N . GLN A 1 92 ? 10.636 9.761 3.047 1.00 87.06 92 GLN A N 1
ATOM 742 C CA . GLN A 1 92 ? 10.204 8.470 2.500 1.00 87.06 92 GLN A CA 1
ATOM 743 C C . GLN A 1 92 ? 8.763 8.157 2.906 1.00 87.06 92 GLN A C 1
ATOM 745 O O . GLN A 1 92 ? 7.965 7.725 2.076 1.00 87.06 92 GLN A O 1
ATOM 750 N N . GLN A 1 93 ? 8.393 8.457 4.156 1.00 89.25 93 GLN A N 1
ATOM 751 C CA . GLN A 1 93 ? 7.015 8.309 4.635 1.00 89.25 93 GLN A CA 1
ATOM 752 C C . GLN A 1 93 ? 6.047 9.192 3.839 1.00 89.25 93 GLN A C 1
ATOM 754 O O . GLN A 1 93 ? 5.008 8.722 3.371 1.00 89.25 93 GLN A O 1
ATOM 759 N N . GLN A 1 94 ? 6.406 10.463 3.634 1.00 90.69 94 GLN A N 1
ATOM 760 C CA . GLN A 1 94 ? 5.591 11.398 2.865 1.00 90.69 94 GLN A CA 1
ATOM 761 C C . GLN A 1 94 ? 5.500 10.980 1.395 1.00 90.69 94 GLN A C 1
ATOM 763 O O . GLN A 1 94 ? 4.412 10.999 0.816 1.00 90.69 94 GLN A O 1
ATOM 768 N N . HIS A 1 95 ? 6.615 10.570 0.786 1.00 90.56 95 HIS A N 1
ATOM 769 C CA . HIS A 1 95 ? 6.631 10.116 -0.601 1.00 90.56 95 HIS A CA 1
ATOM 770 C C . HIS A 1 95 ? 5.765 8.865 -0.801 1.00 90.56 95 HIS A C 1
ATOM 772 O O . HIS A 1 95 ? 4.952 8.817 -1.727 1.00 90.56 95 HIS A O 1
ATOM 778 N N . PHE A 1 96 ? 5.860 7.898 0.116 1.00 92.81 96 PHE A N 1
ATOM 779 C CA . PHE A 1 96 ? 5.017 6.707 0.127 1.00 92.81 96 PHE A CA 1
ATOM 780 C C . PHE A 1 96 ? 3.529 7.050 0.289 1.00 92.81 96 PHE A C 1
ATOM 782 O O . PHE A 1 96 ? 2.697 6.515 -0.449 1.00 92.81 96 PHE A O 1
ATOM 789 N N . LYS A 1 97 ? 3.173 7.983 1.188 1.00 92.38 97 LYS A N 1
ATOM 790 C CA . LYS A 1 97 ? 1.783 8.451 1.355 1.00 92.38 97 LYS A CA 1
ATOM 791 C C . LYS A 1 97 ? 1.243 9.071 0.062 1.00 92.38 97 LYS A C 1
ATOM 793 O O . LYS A 1 97 ? 0.157 8.701 -0.380 1.00 92.38 97 LYS A O 1
ATOM 798 N N . VAL A 1 98 ? 2.013 9.959 -0.573 1.00 94.31 98 VAL A N 1
ATOM 799 C CA . VAL A 1 98 ? 1.632 10.612 -1.840 1.00 94.31 98 VAL A CA 1
ATOM 800 C C . VAL A 1 98 ? 1.402 9.584 -2.947 1.00 94.31 98 VAL A C 1
ATOM 802 O O . VAL A 1 98 ? 0.386 9.635 -3.639 1.00 94.31 98 VAL A O 1
ATOM 805 N N . LEU A 1 99 ? 2.315 8.626 -3.109 1.00 95.06 99 LEU A N 1
ATOM 806 C CA . LEU A 1 99 ? 2.185 7.602 -4.144 1.00 95.06 99 LEU A CA 1
ATOM 807 C C . LEU A 1 99 ? 1.044 6.627 -3.859 1.00 95.06 99 LEU A C 1
ATOM 809 O O . LEU A 1 99 ? 0.344 6.235 -4.788 1.00 95.06 99 LEU A O 1
ATOM 813 N N . THR A 1 100 ? 0.800 6.298 -2.591 1.00 94.75 100 THR A N 1
ATOM 814 C CA . THR A 1 100 ? -0.356 5.486 -2.197 1.00 94.75 100 THR A CA 1
ATOM 815 C C . THR A 1 100 ? -1.657 6.190 -2.575 1.00 94.75 100 THR A C 1
ATOM 817 O O . THR A 1 100 ? -2.488 5.596 -3.255 1.00 94.75 100 THR A O 1
ATOM 820 N N . ASN A 1 101 ? -1.809 7.475 -2.235 1.00 95.38 101 ASN A N 1
ATOM 821 C CA . ASN A 1 101 ? -2.982 8.261 -2.627 1.00 95.38 101 ASN A CA 1
ATOM 822 C C . ASN A 1 101 ? -3.135 8.345 -4.152 1.00 95.38 101 ASN A C 1
ATOM 824 O O . ASN A 1 101 ? -4.242 8.212 -4.664 1.00 95.38 101 ASN A O 1
ATOM 828 N N . ARG A 1 102 ? -2.033 8.450 -4.902 1.00 95.31 102 ARG A N 1
ATOM 829 C CA . ARG A 1 102 ? -2.081 8.431 -6.369 1.00 95.31 102 ARG A CA 1
ATOM 830 C C . ARG A 1 102 ? -2.599 7.099 -6.926 1.00 95.31 102 ARG A C 1
ATOM 832 O O . ARG A 1 102 ? -3.414 7.121 -7.845 1.00 95.31 102 ARG A O 1
ATOM 839 N N . VAL A 1 103 ? -2.177 5.959 -6.365 1.00 95.62 103 VAL A N 1
ATOM 840 C CA . VAL A 1 103 ? -2.722 4.634 -6.730 1.00 95.62 103 VAL A CA 1
ATOM 841 C C . VAL A 1 103 ? -4.215 4.558 -6.403 1.00 95.62 103 VAL A C 1
ATOM 843 O O . VAL A 1 103 ? -4.988 4.045 -7.211 1.00 95.62 103 VAL A O 1
ATOM 846 N N . LEU A 1 104 ? -4.639 5.081 -5.249 1.00 95.44 104 LEU A N 1
ATOM 847 C CA . LEU A 1 104 ? -6.050 5.112 -4.856 1.00 95.44 104 LEU A CA 1
ATOM 848 C C . LEU A 1 104 ? -6.887 5.930 -5.845 1.00 95.44 104 LEU A C 1
ATOM 850 O O . LEU A 1 104 ? -7.859 5.402 -6.387 1.00 95.44 104 LEU A O 1
ATOM 854 N N . THR A 1 105 ? -6.463 7.154 -6.161 1.00 95.69 105 THR A N 1
ATOM 855 C CA . THR A 1 105 ? -7.152 8.040 -7.108 1.00 95.69 105 THR A CA 1
ATOM 856 C C . THR A 1 105 ? -7.243 7.423 -8.504 1.00 95.69 105 THR A C 1
ATOM 858 O O . THR A 1 105 ? -8.317 7.415 -9.098 1.00 95.69 105 THR A O 1
ATOM 861 N N . GLU A 1 106 ? -6.161 6.815 -9.007 1.00 95.12 106 GLU A N 1
ATOM 862 C CA . GLU A 1 106 ? -6.156 6.100 -10.297 1.00 95.12 106 GLU A CA 1
ATOM 863 C C . GLU A 1 106 ? -7.159 4.930 -10.327 1.00 95.12 106 GLU A C 1
ATOM 865 O O . GLU A 1 106 ? -7.667 4.549 -11.380 1.00 95.12 106 GLU A O 1
ATOM 870 N N . ASN A 1 107 ? -7.485 4.376 -9.158 1.00 93.25 107 ASN A N 1
ATOM 871 C CA . ASN A 1 107 ? -8.432 3.281 -8.996 1.00 93.25 107 ASN A CA 1
ATOM 872 C C . ASN A 1 107 ? -9.825 3.728 -8.512 1.00 93.25 107 ASN A C 1
ATOM 874 O O . ASN A 1 107 ? -10.648 2.855 -8.231 1.00 93.25 107 ASN A O 1
ATOM 878 N N . ASN A 1 108 ? -10.111 5.036 -8.488 1.00 94.31 108 ASN A N 1
ATOM 879 C CA . ASN A 1 108 ? -11.363 5.653 -8.021 1.00 94.31 108 ASN A CA 1
ATOM 880 C C . ASN A 1 108 ? -11.665 5.446 -6.522 1.00 94.31 108 ASN A C 1
ATOM 882 O O . ASN A 1 108 ? -12.823 5.317 -6.125 1.00 94.31 108 ASN A O 1
ATOM 886 N N . PHE A 1 109 ? -10.628 5.417 -5.685 1.00 92.94 109 PHE A N 1
ATOM 887 C CA . PHE A 1 109 ? -10.740 5.397 -4.225 1.00 92.94 109 PHE A CA 1
ATOM 888 C C . PHE A 1 109 ? -10.424 6.774 -3.627 1.00 92.94 109 PHE A C 1
AT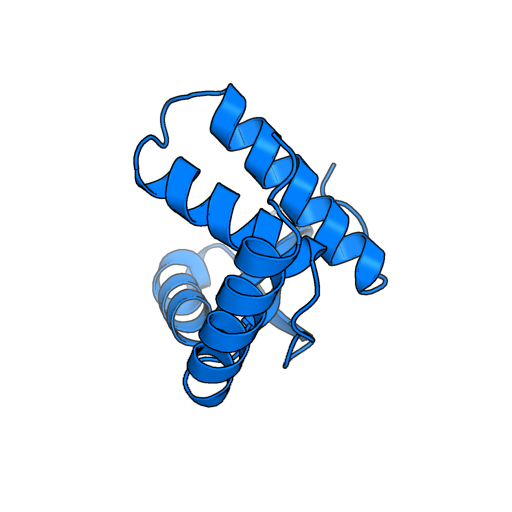OM 890 O O . PHE A 1 109 ? -9.643 7.524 -4.213 1.00 92.94 109 PHE A O 1
ATOM 897 N N . PRO A 1 110 ? -11.005 7.115 -2.461 1.00 91.81 110 PRO A N 1
ATOM 898 C CA . PRO A 1 110 ? -10.686 8.362 -1.779 1.00 91.81 110 PRO A CA 1
ATOM 899 C C . PRO A 1 110 ? -9.244 8.349 -1.261 1.00 91.81 110 PRO A C 1
ATOM 901 O O . PRO A 1 110 ? -8.720 7.310 -0.854 1.00 91.81 110 PRO A O 1
ATOM 904 N N . GLU A 1 111 ? -8.623 9.523 -1.244 1.00 91.00 111 GLU A N 1
ATOM 905 C CA . GLU A 1 111 ? -7.304 9.722 -0.653 1.00 91.00 111 GLU A CA 1
ATOM 906 C C . GLU A 1 111 ? -7.348 9.583 0.872 1.00 91.00 111 GLU A C 1
ATOM 908 O O . GLU A 1 111 ? -8.339 9.926 1.522 1.00 91.00 111 GLU A O 1
ATOM 913 N N . ASN A 1 112 ? -6.242 9.129 1.461 1.00 85.62 112 ASN A N 1
ATOM 914 C CA . ASN A 1 112 ? -6.074 9.179 2.906 1.00 85.62 112 ASN A CA 1
ATOM 915 C C . ASN A 1 112 ? -5.651 10.600 3.308 1.00 85.62 112 ASN A C 1
ATOM 917 O O . ASN A 1 112 ? -4.548 11.036 2.952 1.00 85.62 112 ASN A O 1
ATOM 921 N N . THR A 1 113 ? -6.521 11.303 4.038 1.00 69.75 113 THR A N 1
ATOM 922 C CA . THR A 1 113 ? -6.250 12.613 4.660 1.00 69.75 113 THR A CA 1
ATOM 923 C C . THR A 1 113 ? -5.321 12.467 5.854 1.00 69.75 113 THR A C 1
ATOM 925 O O . THR A 1 113 ? -5.655 11.665 6.751 1.00 69.75 113 THR A O 1
#

Secondary structure (DSSP, 8-state):
-PPPHHHHHHHHHHHHHHHHHS-EEEEEEE-TTT--EEEEEEEHHHHHHHHHHHTTT-EEEEEE-SPP--HHHHHHHHHHHHHHH-TT-HHHHHHHHHHHHHHHHHTTPPP--

Foldseek 3Di:
DDDDPVRLVVLLVVVVVVCVVWAKFKKWKAFPPPRDIDIFIDTPVVLVVCCVVCVVGIDIGTPDPHDRRDSLVSQLVVLVVVCVVPVPDVVSVVSNLVSGQVSQVVVVHHRDD

Radius of gyration: 14.39 Å; chains: 1; bounding box: 30×28×39 Å

Organism: NCBI:txid1423726

Sequence (113 aa):
MPLEPQQMQSLKQQMQQAAATNPLLIYRAVQPKTQQQFYQVANQQRFEHLQQLLGQQYTLTIAKQPLAVTETLVYWALAEMALHDDPTKPEQQQHFKVLTNRVLTENNFPENT